Protein AF-A0A8T3P1N1-F1 (afdb_monomer_lite)

Foldseek 3Di:
DKDKDFDQPDPRHTFKIKIKDADDPDVVVVLVVVQVVCCVVQNAFPDKDDAPPRWIKGWHQDPQKIWIWGWDDDPHTMTMTMIGHHPPVPPPPDDDPDPDDDPDDDDDDPDDDDD

pLDDT: mean 77.92, std 21.44, range [34.25, 98.31]

Secondary structure (DSSP, 8-state):
-EEEEEEEETTTEEEEEEEEE---S-HHHHHHHHHHHHHHHH-S-SEEEE-STT-EEEEEEETTEEEEEEEEESSSEEEEEEEE------TT-PPPPPS---S------------

Radius of gyration: 20.13 Å; chains: 1; bounding box: 23×63×58 Å

Sequence (115 aa):
MLGFHFDPRNNGRLVELEFFRSSYRDQQASFDEFQRHLEVTYGPATRSGPGDEGFPWYEWDVAGTSIRHFVFDRFGPEEHLRIDEPEIPARLGLPLPSKTTPVSRLLTRNRVRRG

Structure (mmCIF, N/CA/C/O backbone):
data_AF-A0A8T3P1N1-F1
#
_entry.id   AF-A0A8T3P1N1-F1
#
loop_
_atom_site.group_PDB
_atom_site.id
_atom_site.type_symbol
_atom_site.label_atom_id
_atom_site.label_alt_id
_atom_site.label_comp_id
_atom_site.label_asym_id
_atom_site.label_entity_id
_atom_site.label_seq_id
_atom_site.pdbx_PDB_ins_code
_atom_site.Cartn_x
_atom_site.Cartn_y
_atom_site.Cartn_z
_atom_site.occupancy
_atom_site.B_iso_or_equiv
_atom_site.auth_seq_id
_atom_site.auth_comp_id
_atom_site.auth_asym_id
_atom_site.auth_atom_id
_atom_site.pdbx_PDB_model_num
ATOM 1 N N . MET A 1 1 ? -1.257 -12.433 -11.404 1.00 67.38 1 MET A N 1
ATOM 2 C CA . MET A 1 1 ? -2.287 -13.096 -10.575 1.00 67.38 1 MET A CA 1
ATOM 3 C C . MET A 1 1 ? -2.687 -12.118 -9.483 1.00 67.38 1 MET A C 1
ATOM 5 O O . MET A 1 1 ? -1.791 -11.456 -8.978 1.00 67.38 1 MET A O 1
ATOM 9 N N . LEU A 1 2 ? -3.981 -11.966 -9.193 1.00 80.50 2 LEU A N 1
ATOM 10 C CA . LEU A 1 2 ? -4.467 -11.168 -8.060 1.00 80.50 2 LEU A CA 1
ATOM 11 C C . LEU A 1 2 ? -4.714 -12.121 -6.889 1.00 80.50 2 LEU A C 1
ATOM 13 O O . LEU A 1 2 ? -5.328 -13.171 -7.090 1.00 80.50 2 LEU A O 1
ATOM 17 N N . GLY A 1 3 ? -4.216 -11.774 -5.710 1.00 83.94 3 GLY A N 1
ATOM 18 C CA . GLY A 1 3 ? -4.356 -12.566 -4.497 1.00 83.94 3 GLY A CA 1
ATOM 19 C C . GLY A 1 3 ? -4.779 -11.711 -3.311 1.00 83.94 3 GLY A C 1
ATOM 20 O O . GLY A 1 3 ? -4.650 -10.486 -3.325 1.00 83.94 3 GLY A O 1
ATOM 21 N N . PHE A 1 4 ? -5.290 -12.381 -2.284 1.00 86.81 4 PHE A N 1
ATOM 22 C CA . PHE A 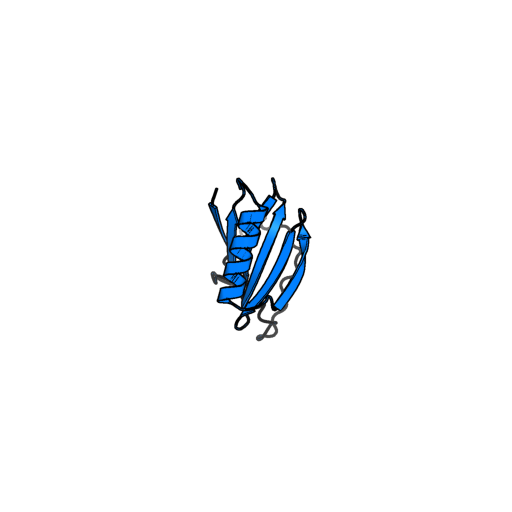1 4 ? -5.494 -11.789 -0.970 1.00 86.81 4 PHE A CA 1
ATOM 23 C C . PHE A 1 4 ? -5.082 -12.785 0.116 1.00 86.81 4 PHE A C 1
ATOM 25 O O . PHE A 1 4 ? -5.175 -14.001 -0.076 1.00 86.81 4 PHE A O 1
ATOM 32 N N . HIS A 1 5 ? -4.627 -12.266 1.249 1.00 83.19 5 HIS A N 1
ATOM 33 C CA . HIS A 1 5 ? -4.270 -13.026 2.440 1.00 83.19 5 HIS A CA 1
ATOM 34 C C . HIS A 1 5 ? -4.943 -12.401 3.667 1.00 83.19 5 HIS A C 1
ATOM 36 O O . HIS A 1 5 ? -5.101 -11.184 3.749 1.00 83.19 5 HIS A O 1
ATOM 42 N N . PHE A 1 6 ? -5.367 -13.241 4.610 1.00 84.62 6 PHE A N 1
ATOM 43 C CA . PHE A 1 6 ? -5.870 -12.809 5.910 1.00 84.62 6 PHE A CA 1
ATOM 44 C C . PHE A 1 6 ? -5.281 -13.705 7.002 1.00 84.62 6 PHE A C 1
ATOM 46 O O . PHE A 1 6 ? -5.215 -14.926 6.837 1.00 84.62 6 PHE A O 1
ATOM 53 N N . ASP A 1 7 ? -4.885 -13.100 8.119 1.00 76.88 7 ASP A N 1
ATOM 54 C CA . ASP A 1 7 ? -4.351 -13.801 9.291 1.00 76.88 7 ASP A CA 1
ATOM 55 C C . ASP A 1 7 ? -5.219 -13.458 10.515 1.00 76.88 7 ASP A C 1
ATOM 57 O O . ASP A 1 7 ? -5.088 -12.373 11.096 1.00 76.88 7 ASP A O 1
ATOM 61 N N . PRO A 1 8 ? -6.170 -14.329 10.903 1.00 73.69 8 PRO A N 1
ATOM 62 C CA . PRO A 1 8 ? -7.002 -14.086 12.067 1.00 73.69 8 PRO A CA 1
ATOM 63 C C . PRO A 1 8 ? -6.200 -14.374 13.345 1.00 73.69 8 PRO A C 1
ATOM 65 O O . PRO A 1 8 ? -6.152 -15.505 13.835 1.00 73.69 8 PRO A O 1
ATOM 68 N N . ARG A 1 9 ? -5.577 -13.341 13.919 1.00 71.06 9 ARG A N 1
ATOM 69 C CA . ARG A 1 9 ? -4.926 -13.428 15.238 1.00 71.06 9 ARG A CA 1
ATOM 70 C C . ARG A 1 9 ? -5.949 -13.211 16.361 1.00 71.06 9 ARG A C 1
ATOM 72 O O . ARG A 1 9 ? -7.078 -12.802 16.133 1.00 71.06 9 ARG A O 1
ATOM 79 N N . ASN A 1 10 ? -5.573 -13.496 17.609 1.00 65.62 10 ASN A N 1
ATOM 80 C CA . ASN A 1 10 ? -6.409 -13.235 18.795 1.00 65.62 10 ASN A CA 1
ATOM 81 C C . ASN A 1 10 ? -7.812 -13.881 18.747 1.00 65.62 10 ASN A C 1
ATOM 83 O O . ASN A 1 10 ? -8.823 -13.191 18.633 1.00 65.62 10 ASN A O 1
ATOM 87 N N . ASN A 1 11 ? -7.894 -15.207 18.897 1.00 73.81 11 ASN A N 1
ATOM 88 C CA . ASN A 1 11 ? -9.169 -15.940 19.003 1.00 73.81 11 ASN A CA 1
ATOM 89 C C . ASN A 1 11 ? -10.110 -15.774 17.790 1.00 73.81 11 ASN A C 1
ATOM 91 O O . ASN A 1 11 ? -11.328 -15.754 17.950 1.00 73.81 11 ASN A O 1
ATOM 95 N N . GLY A 1 12 ? -9.556 -15.677 16.578 1.00 76.19 12 GLY A N 1
ATOM 96 C CA . GLY A 1 12 ? -10.342 -15.622 15.342 1.00 76.19 12 GLY A CA 1
ATOM 97 C C . GLY A 1 12 ? -10.759 -14.216 14.899 1.00 76.19 12 GLY A C 1
ATOM 98 O O . GLY A 1 12 ? -11.561 -14.097 13.975 1.00 76.19 12 GLY A O 1
ATOM 99 N N . ARG A 1 13 ? -10.232 -13.154 15.525 1.00 76.56 13 ARG A N 1
ATOM 100 C CA . ARG A 1 13 ? -10.454 -11.773 15.079 1.00 76.56 13 ARG A CA 1
ATOM 101 C C . ARG A 1 13 ? -9.562 -11.458 13.876 1.00 76.56 13 ARG A C 1
ATOM 103 O O . ARG A 1 13 ? -8.369 -11.738 13.886 1.00 76.56 13 ARG A O 1
ATOM 110 N N . LEU A 1 14 ? -10.131 -10.848 12.842 1.00 81.25 14 LEU A N 1
ATOM 111 C CA . LEU A 1 14 ? -9.347 -10.340 11.719 1.00 81.25 14 LEU A CA 1
ATOM 112 C C . LEU A 1 14 ? -8.509 -9.145 12.189 1.00 81.25 14 LEU A C 1
ATOM 114 O O . LEU A 1 14 ? -9.079 -8.143 12.608 1.00 81.25 14 LEU A O 1
ATOM 118 N N . VAL A 1 15 ? -7.182 -9.265 12.129 1.00 84.31 15 VAL A N 1
ATOM 119 C CA . VAL A 1 15 ? -6.258 -8.176 12.502 1.00 84.31 15 VAL A CA 1
ATOM 120 C C . VAL A 1 15 ? -5.467 -7.629 11.319 1.00 84.31 15 VAL A C 1
ATOM 122 O O . VAL A 1 15 ? -4.918 -6.541 11.424 1.00 84.31 15 VAL A O 1
ATOM 125 N N . GLU A 1 16 ? -5.396 -8.388 10.226 1.00 87.38 16 GLU A N 1
ATOM 126 C CA . GLU A 1 16 ? -4.597 -8.073 9.047 1.00 87.38 16 GLU A CA 1
ATOM 127 C C . GLU A 1 16 ? -5.316 -8.580 7.795 1.00 87.38 16 GLU A C 1
ATOM 129 O O . GLU A 1 16 ? -5.749 -9.739 7.737 1.00 87.38 16 GLU A O 1
ATOM 134 N N . LEU A 1 17 ? -5.433 -7.702 6.803 1.00 88.81 17 LEU A N 1
ATOM 135 C CA . LEU A 1 17 ? -5.918 -8.011 5.465 1.00 88.81 17 LEU A CA 1
ATOM 136 C C . LEU A 1 17 ? -4.923 -7.476 4.438 1.00 88.81 17 LEU A C 1
ATOM 138 O O . LEU A 1 17 ? -4.570 -6.299 4.468 1.00 88.81 17 LEU A O 1
ATOM 142 N N . GLU A 1 18 ? -4.503 -8.327 3.512 1.00 89.12 18 GLU A N 1
ATOM 143 C CA . GLU A 1 18 ? -3.498 -7.996 2.508 1.00 89.12 18 GLU A CA 1
ATOM 144 C C . G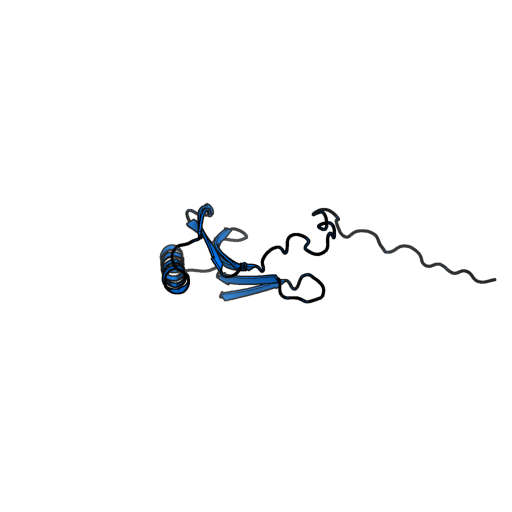LU A 1 18 ? -4.009 -8.328 1.104 1.00 89.12 18 GLU A C 1
ATOM 146 O O . GLU A 1 18 ? -4.464 -9.444 0.848 1.00 89.12 18 GLU A O 1
ATOM 151 N N . PHE A 1 19 ? -3.911 -7.368 0.188 1.00 88.94 19 PHE A N 1
ATOM 152 C CA . PHE A 1 19 ? -4.137 -7.545 -1.243 1.00 88.94 19 PHE A CA 1
ATOM 153 C C . PHE A 1 19 ? -2.814 -7.417 -1.966 1.00 88.94 19 PHE A C 1
ATOM 155 O O . PHE A 1 19 ? -2.044 -6.503 -1.677 1.00 88.94 19 PHE A O 1
ATOM 162 N N . PHE A 1 20 ? -2.572 -8.298 -2.930 1.00 86.75 20 PHE A N 1
ATOM 163 C CA . PHE A 1 20 ? -1.341 -8.231 -3.693 1.00 86.75 20 PHE A CA 1
ATOM 164 C C . PHE A 1 20 ? -1.500 -8.736 -5.116 1.00 86.75 20 PHE A C 1
ATOM 166 O O . PHE A 1 20 ? -2.382 -9.539 -5.451 1.00 86.75 20 PHE A O 1
ATOM 173 N N . ARG A 1 21 ? -0.588 -8.287 -5.969 1.00 85.81 21 ARG A N 1
ATOM 174 C CA . ARG A 1 21 ? -0.427 -8.822 -7.316 1.00 85.81 21 ARG A CA 1
ATOM 175 C C . ARG A 1 21 ? 1.060 -8.941 -7.640 1.00 85.81 21 ARG A C 1
ATOM 177 O O . ARG A 1 21 ? 1.868 -8.091 -7.290 1.00 85.81 21 ARG A O 1
ATOM 184 N N . SER A 1 22 ? 1.403 -10.041 -8.302 1.00 82.12 22 SER A N 1
ATOM 185 C CA . SER A 1 22 ? 2.790 -10.470 -8.547 1.00 82.12 22 SER A CA 1
ATOM 186 C C . SER A 1 22 ? 3.232 -10.347 -10.007 1.00 82.12 22 SER A C 1
ATOM 188 O O . SER A 1 22 ? 4.299 -10.808 -10.391 1.00 82.12 22 SER A O 1
ATOM 190 N N . SER A 1 23 ? 2.372 -9.814 -10.877 1.00 80.50 23 SER A N 1
ATOM 191 C CA . SER A 1 23 ? 2.674 -9.702 -12.304 1.00 80.50 23 SER A CA 1
ATOM 192 C C . SER A 1 23 ? 1.983 -8.492 -12.905 1.00 80.50 23 SER A C 1
ATOM 194 O O . SER A 1 23 ? 0.746 -8.388 -12.898 1.00 80.50 23 SER A O 1
ATOM 196 N N . TYR A 1 24 ? 2.817 -7.618 -13.457 1.00 81.25 24 TYR A N 1
ATOM 197 C CA . TYR A 1 24 ? 2.452 -6.358 -14.080 1.00 81.25 24 TYR A CA 1
ATOM 198 C C . TYR A 1 24 ? 3.012 -6.310 -15.490 1.00 81.25 24 TYR A C 1
ATOM 200 O O . TYR A 1 24 ? 4.090 -6.829 -15.765 1.00 81.25 24 TYR A O 1
ATOM 208 N N . ARG A 1 25 ? 2.271 -5.659 -16.387 1.00 85.06 25 ARG A N 1
ATOM 209 C CA . ARG A 1 25 ? 2.837 -5.220 -17.665 1.00 85.06 25 ARG A CA 1
ATOM 210 C C . ARG A 1 25 ? 3.727 -3.991 -17.461 1.00 85.06 25 ARG A C 1
ATOM 212 O O . ARG A 1 25 ? 4.732 -3.859 -18.143 1.00 85.06 25 ARG A O 1
ATOM 219 N N . ASP A 1 26 ? 3.322 -3.130 -16.533 1.00 91.56 26 ASP A N 1
ATOM 220 C CA . ASP A 1 26 ? 4.015 -1.922 -16.105 1.00 91.56 26 ASP A CA 1
ATOM 221 C C . ASP A 1 26 ? 3.716 -1.728 -14.611 1.00 91.56 26 ASP A C 1
ATOM 223 O O . ASP A 1 26 ? 2.579 -1.436 -14.234 1.00 91.56 26 ASP A O 1
ATOM 227 N N . GLN A 1 27 ? 4.696 -2.029 -13.758 1.00 91.25 27 GLN A N 1
ATOM 228 C CA . GLN A 1 27 ? 4.522 -1.968 -12.306 1.00 91.25 27 GLN A CA 1
ATOM 229 C C . GLN A 1 27 ? 4.505 -0.527 -11.802 1.00 91.25 27 GLN A C 1
ATOM 231 O O . GLN A 1 27 ? 3.748 -0.221 -10.888 1.00 91.25 27 GLN A O 1
ATOM 236 N N . GLN A 1 28 ? 5.274 0.362 -12.438 1.00 94.25 28 GLN A N 1
ATOM 237 C CA . GLN A 1 28 ? 5.301 1.772 -12.070 1.00 94.25 28 GLN A CA 1
ATOM 238 C C . GLN A 1 28 ? 3.939 2.417 -12.300 1.00 94.25 28 GLN A C 1
ATOM 240 O O . GLN A 1 28 ? 3.396 3.038 -11.393 1.00 94.25 28 GLN A O 1
ATOM 245 N N . ALA A 1 29 ? 3.345 2.194 -13.475 1.00 94.69 29 ALA A N 1
ATOM 246 C CA . ALA A 1 29 ? 2.021 2.726 -13.776 1.00 94.69 29 ALA A CA 1
ATOM 247 C C . ALA A 1 29 ? 0.941 2.191 -12.818 1.00 94.69 29 ALA A C 1
ATOM 249 O O . ALA A 1 29 ? 0.075 2.955 -12.399 1.00 94.69 29 ALA A O 1
ATOM 250 N N . SER A 1 30 ? 1.005 0.901 -12.460 1.00 92.88 30 SER A N 1
ATOM 251 C CA . SER A 1 30 ? 0.089 0.287 -11.485 1.00 92.88 30 SER A CA 1
ATOM 252 C C . SER A 1 30 ? 0.205 0.954 -10.116 1.00 92.88 30 SER A C 1
ATOM 254 O O . SER A 1 30 ? -0.791 1.435 -9.575 1.00 92.88 30 SER A O 1
ATOM 256 N N . PHE A 1 31 ? 1.436 1.062 -9.615 1.00 95.69 31 PHE A N 1
ATOM 257 C CA . PHE A 1 31 ? 1.731 1.655 -8.320 1.00 95.69 31 PHE A CA 1
ATOM 258 C C . PHE A 1 31 ? 1.295 3.125 -8.256 1.00 95.69 31 PHE A C 1
ATOM 260 O O . PHE A 1 31 ? 0.616 3.526 -7.313 1.00 95.69 31 PHE A O 1
ATOM 267 N N . ASP A 1 32 ? 1.622 3.925 -9.274 1.00 96.81 32 ASP A N 1
ATOM 268 C CA . ASP A 1 32 ? 1.261 5.346 -9.332 1.00 96.81 32 ASP A CA 1
ATOM 269 C C . ASP A 1 32 ? -0.262 5.543 -9.402 1.00 96.81 32 ASP A C 1
ATOM 271 O O . ASP A 1 32 ? -0.821 6.418 -8.731 1.00 96.81 32 ASP A O 1
ATOM 275 N N . GLU A 1 33 ? -0.956 4.722 -10.197 1.00 95.94 33 GLU A N 1
ATOM 276 C CA . GLU A 1 33 ? -2.414 4.757 -10.299 1.00 95.94 33 GLU A CA 1
ATOM 277 C C . GLU A 1 33 ? -3.059 4.410 -8.956 1.00 95.94 33 GLU A C 1
ATOM 279 O O . GLU A 1 33 ? -3.937 5.147 -8.486 1.00 95.94 33 GLU A O 1
ATOM 284 N N . PHE A 1 34 ? -2.611 3.332 -8.309 1.00 95.56 34 PHE A N 1
ATOM 285 C CA . PHE A 1 34 ? -3.193 2.903 -7.046 1.00 95.56 34 PHE A CA 1
ATOM 286 C C . PHE A 1 34 ? -2.887 3.888 -5.916 1.00 95.56 34 PHE A C 1
ATOM 288 O O . PHE A 1 34 ? -3.795 4.273 -5.174 1.00 95.56 34 PHE A O 1
ATOM 295 N N . GLN A 1 35 ? -1.655 4.395 -5.853 1.00 97.69 35 GLN A N 1
ATOM 296 C CA . GLN A 1 35 ? -1.248 5.434 -4.912 1.00 97.69 35 GLN A CA 1
ATOM 297 C C . GLN A 1 35 ? -2.135 6.676 -5.038 1.00 97.69 35 GLN A C 1
ATOM 299 O O . GLN A 1 35 ? -2.671 7.164 -4.042 1.00 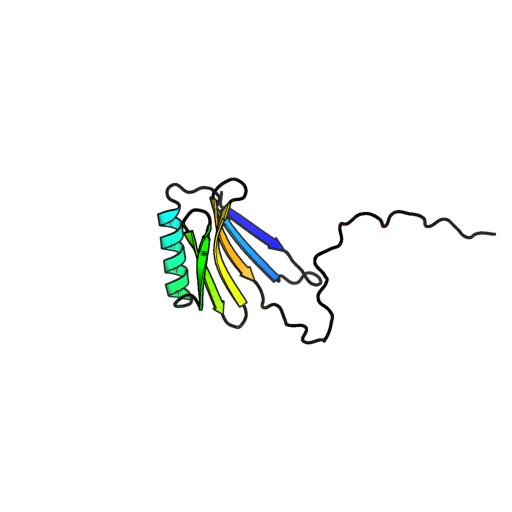97.69 35 GLN A O 1
ATOM 304 N N . ARG A 1 36 ? -2.377 7.145 -6.267 1.00 97.69 36 ARG A N 1
ATOM 305 C CA . ARG A 1 36 ? -3.274 8.279 -6.524 1.00 97.69 36 ARG A CA 1
ATOM 306 C C . ARG A 1 36 ? -4.691 8.007 -6.018 1.00 97.69 36 ARG A C 1
ATOM 308 O O . ARG A 1 36 ? -5.331 8.903 -5.470 1.00 97.69 36 ARG A O 1
ATOM 315 N N . HIS A 1 37 ? -5.205 6.791 -6.199 1.00 97.38 37 HIS A N 1
ATOM 316 C CA . HIS A 1 37 ? -6.527 6.420 -5.691 1.00 97.38 37 HIS A CA 1
ATOM 317 C C . HIS A 1 37 ? -6.593 6.429 -4.162 1.00 97.38 37 HIS A C 1
ATOM 319 O O . HIS A 1 37 ? -7.582 6.916 -3.603 1.00 97.38 37 HIS A O 1
ATOM 325 N N . LEU A 1 38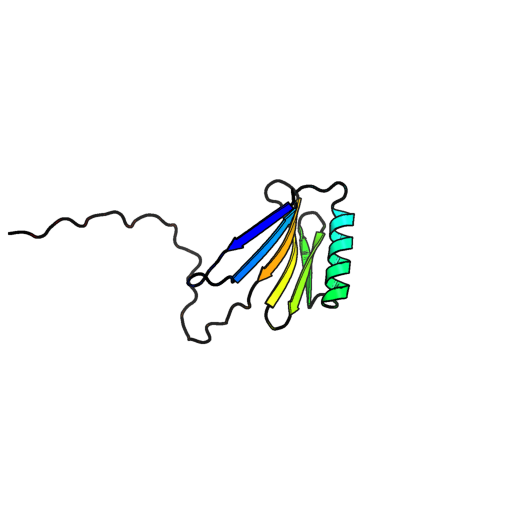 ? -5.551 5.944 -3.486 1.00 96.81 38 LEU A N 1
ATOM 326 C CA . LEU A 1 38 ? -5.458 5.985 -2.028 1.00 96.81 38 LEU A CA 1
ATOM 327 C C . LEU A 1 38 ? -5.402 7.429 -1.523 1.00 96.81 38 LEU A C 1
ATOM 329 O O . LEU A 1 38 ? -6.151 7.776 -0.614 1.00 96.81 38 LEU A O 1
ATOM 333 N N . GLU A 1 39 ? -4.618 8.297 -2.162 1.00 97.75 39 GLU A N 1
ATOM 334 C CA . GLU A 1 39 ? -4.519 9.710 -1.779 1.00 97.75 39 GLU A CA 1
ATOM 335 C C . GLU A 1 39 ? -5.818 10.491 -1.996 1.00 97.75 39 GLU A C 1
ATOM 337 O O . GLU A 1 39 ? -6.195 11.319 -1.168 1.00 97.75 39 GLU A O 1
ATOM 342 N N . VAL A 1 40 ? -6.554 10.205 -3.073 1.00 97.88 40 VAL A N 1
ATOM 343 C CA . VAL A 1 40 ? -7.889 10.785 -3.299 1.00 97.88 40 VAL A CA 1
ATOM 344 C C . VAL A 1 40 ? -8.887 10.321 -2.234 1.00 97.88 40 VAL A C 1
ATOM 346 O O . VAL A 1 40 ? -9.768 11.085 -1.845 1.00 97.88 40 VAL A O 1
ATOM 349 N N . THR A 1 41 ? -8.761 9.079 -1.766 1.00 96.19 41 THR A N 1
ATOM 350 C CA . THR A 1 41 ? -9.713 8.465 -0.828 1.00 96.19 41 THR A CA 1
ATOM 351 C C . THR A 1 41 ? -9.438 8.861 0.622 1.00 96.19 41 THR A C 1
ATOM 353 O O . THR A 1 41 ? -10.368 9.178 1.362 1.00 96.19 41 THR A O 1
ATOM 356 N N . TYR A 1 42 ? -8.170 8.843 1.032 1.00 95.56 42 TYR A N 1
ATOM 357 C CA . TYR A 1 42 ? -7.744 8.998 2.425 1.00 95.56 42 TYR A CA 1
ATOM 358 C C . TYR A 1 42 ? -6.996 10.311 2.697 1.00 95.56 42 TYR A C 1
ATOM 360 O O . TYR A 1 42 ? -6.688 10.607 3.851 1.00 95.56 42 TYR A O 1
ATOM 368 N N . GLY A 1 43 ? -6.723 11.116 1.667 1.00 96.69 43 GLY A N 1
ATOM 369 C CA . GLY A 1 43 ? -5.837 12.275 1.757 1.00 96.69 43 GLY A CA 1
ATOM 370 C C . GLY A 1 43 ? -4.355 11.888 1.638 1.00 96.69 43 GLY A C 1
ATOM 371 O O . GLY A 1 43 ? -4.035 10.733 1.353 1.00 96.69 43 GLY A O 1
ATOM 372 N N . PRO A 1 44 ? -3.422 12.834 1.843 1.00 97.12 44 PRO A N 1
ATOM 373 C CA . PRO A 1 44 ? -1.992 12.537 1.792 1.00 97.12 44 PRO A CA 1
ATOM 374 C C . PRO A 1 44 ? -1.603 11.491 2.844 1.00 97.12 44 PRO A C 1
ATOM 376 O O . PRO A 1 44 ? -2.163 11.466 3.943 1.00 97.12 44 PRO A O 1
ATOM 379 N N . ALA A 1 45 ? -0.621 10.649 2.513 1.00 97.38 45 ALA A N 1
ATOM 380 C CA . ALA A 1 45 ? -0.104 9.646 3.436 1.00 97.38 45 ALA A CA 1
ATOM 381 C C . ALA A 1 45 ? 0.385 10.295 4.741 1.00 97.38 45 ALA A C 1
ATOM 383 O O . ALA A 1 45 ? 1.060 11.327 4.735 1.00 97.38 45 ALA A O 1
ATOM 384 N N . THR A 1 46 ? 0.059 9.671 5.872 1.00 97.19 46 THR A N 1
ATOM 385 C CA . THR A 1 46 ? 0.521 10.102 7.198 1.00 97.19 46 THR A CA 1
ATOM 386 C C . THR A 1 46 ? 2.031 9.930 7.327 1.00 97.19 46 THR A C 1
ATOM 388 O O . THR A 1 46 ? 2.708 10.759 7.937 1.00 97.19 46 THR A O 1
ATOM 391 N N . ARG A 1 47 ? 2.565 8.850 6.750 1.00 97.12 47 ARG A N 1
ATOM 392 C CA . ARG A 1 47 ? 3.992 8.524 6.729 1.00 97.12 47 ARG A CA 1
ATOM 393 C C . ARG A 1 47 ? 4.383 7.974 5.363 1.00 97.12 47 ARG A C 1
ATOM 395 O O . ARG A 1 47 ? 3.571 7.380 4.660 1.00 97.12 47 ARG A O 1
ATOM 402 N N . SER A 1 48 ? 5.642 8.171 5.005 1.00 97.81 48 SER A N 1
ATOM 403 C CA . SER A 1 48 ? 6.253 7.559 3.829 1.00 97.81 48 SER A CA 1
ATOM 404 C C . SER A 1 48 ? 7.745 7.362 4.058 1.00 97.81 48 SER A C 1
ATOM 406 O O . SER A 1 48 ? 8.329 7.944 4.980 1.00 97.81 48 SER A O 1
ATOM 408 N N . GLY A 1 49 ? 8.364 6.540 3.223 1.00 96.81 49 GLY A N 1
ATOM 409 C CA . GLY A 1 49 ? 9.798 6.312 3.274 1.00 96.81 49 GLY A CA 1
ATOM 410 C C . GLY A 1 49 ? 10.310 5.509 2.085 1.00 96.81 49 GLY A C 1
ATOM 411 O O . GLY A 1 49 ? 9.525 5.104 1.224 1.00 96.81 49 GLY A O 1
ATOM 412 N N . PRO A 1 50 ? 11.633 5.285 2.024 1.00 96.62 50 PRO A N 1
ATOM 413 C CA . PRO A 1 50 ? 12.213 4.408 1.017 1.00 96.62 50 PRO A CA 1
ATOM 414 C C . PRO A 1 50 ? 11.695 2.980 1.225 1.00 96.62 50 PRO A C 1
ATOM 416 O O . PRO A 1 50 ? 11.694 2.491 2.358 1.00 96.62 50 PRO A O 1
ATOM 419 N N . GLY A 1 51 ? 11.237 2.346 0.147 1.00 91.75 51 GLY A N 1
ATOM 420 C CA . GLY A 1 51 ? 10.864 0.933 0.102 1.00 91.75 51 GLY A CA 1
ATOM 421 C C . GLY A 1 51 ? 11.826 0.127 -0.771 1.00 91.75 51 GLY A C 1
ATOM 422 O O . GLY A 1 51 ? 12.980 0.524 -0.962 1.00 91.75 51 GLY A O 1
ATOM 423 N N . ASP A 1 52 ? 11.340 -1.000 -1.282 1.00 90.94 52 ASP A N 1
ATOM 424 C CA . ASP A 1 52 ? 12.114 -1.951 -2.079 1.00 90.94 52 ASP A CA 1
ATOM 425 C C . ASP A 1 52 ? 11.907 -1.729 -3.588 1.00 90.94 52 ASP A C 1
ATOM 427 O O . ASP A 1 52 ? 10.958 -1.071 -4.015 1.00 90.94 52 ASP A O 1
ATOM 431 N N . GLU A 1 53 ? 12.809 -2.267 -4.416 1.00 91.31 53 GLU A N 1
ATOM 432 C CA . GLU A 1 53 ? 12.678 -2.282 -5.887 1.00 91.31 53 GLU A CA 1
ATOM 433 C C . GLU A 1 53 ? 12.501 -0.896 -6.543 1.00 91.31 53 GLU A C 1
ATOM 435 O O . GLU A 1 53 ? 11.959 -0.762 -7.637 1.00 91.31 53 GLU A O 1
ATOM 440 N N . GLY A 1 54 ? 12.983 0.160 -5.879 1.00 92.50 54 GLY A N 1
ATOM 441 C CA . GLY A 1 54 ? 12.862 1.542 -6.354 1.00 92.50 54 GLY A CA 1
ATOM 442 C C . GLY A 1 54 ? 11.516 2.202 -6.044 1.00 92.50 54 GLY A C 1
ATOM 443 O O . GLY A 1 54 ? 11.319 3.361 -6.412 1.00 92.50 54 GLY A O 1
ATOM 444 N N . PHE A 1 55 ? 10.625 1.516 -5.328 1.00 95.56 55 PHE A N 1
ATOM 445 C CA . PHE A 1 55 ? 9.332 2.041 -4.910 1.00 95.56 55 PHE A CA 1
ATOM 446 C C . PHE A 1 55 ? 9.387 2.554 -3.467 1.00 95.56 55 PHE A C 1
ATOM 448 O O . PHE A 1 55 ? 9.965 1.906 -2.593 1.00 95.56 55 PHE A O 1
ATOM 455 N N . PRO A 1 56 ? 8.788 3.715 -3.164 1.00 97.50 56 PRO A N 1
ATOM 456 C CA . PRO A 1 56 ? 8.556 4.124 -1.784 1.00 97.50 56 PRO A CA 1
ATOM 457 C C . PRO A 1 56 ? 7.460 3.264 -1.138 1.00 97.50 56 PRO A C 1
ATOM 459 O O . PRO A 1 56 ? 6.686 2.588 -1.814 1.00 97.50 56 PRO A O 1
ATOM 462 N N . TRP A 1 57 ? 7.348 3.337 0.185 1.00 97.94 57 TRP A N 1
ATOM 463 C CA . TRP A 1 57 ? 6.137 2.912 0.886 1.00 97.94 57 TRP A CA 1
ATOM 464 C C . TRP A 1 57 ? 5.362 4.130 1.385 1.00 97.94 57 TRP A C 1
ATOM 466 O O . TRP A 1 57 ? 5.946 5.164 1.727 1.00 97.94 57 TRP A O 1
ATOM 476 N N . TYR A 1 58 ? 4.044 3.974 1.476 1.00 98.31 58 TYR A N 1
ATOM 477 C CA . TYR A 1 58 ? 3.120 4.969 2.014 1.00 98.31 58 TYR A CA 1
ATOM 478 C C . TYR A 1 58 ? 2.226 4.345 3.072 1.00 98.31 58 TYR A C 1
ATOM 480 O O . TYR A 1 58 ? 1.816 3.191 2.947 1.00 98.31 58 TYR A O 1
ATOM 488 N N . GLU A 1 59 ? 1.920 5.111 4.113 1.00 97.75 59 GLU A N 1
ATOM 489 C CA . GLU A 1 59 ? 1.074 4.666 5.211 1.00 97.75 59 GLU A CA 1
ATOM 490 C C . GLU A 1 59 ? 0.077 5.746 5.632 1.00 97.75 59 GLU A C 1
ATOM 492 O O . GLU A 1 59 ? 0.441 6.913 5.804 1.00 97.75 59 GLU A O 1
ATOM 497 N N . TRP A 1 60 ? -1.171 5.334 5.844 1.00 97.06 60 TRP A N 1
ATOM 498 C CA . TRP A 1 60 ? -2.252 6.152 6.382 1.00 97.06 60 TRP A CA 1
ATOM 499 C C . TRP A 1 60 ? -2.703 5.600 7.725 1.00 97.06 60 TRP A C 1
ATOM 501 O O . TRP A 1 60 ? -2.988 4.409 7.844 1.00 97.06 60 TRP A O 1
ATOM 511 N N . ASP A 1 61 ? -2.843 6.489 8.705 1.00 94.25 61 ASP A N 1
ATOM 512 C CA . ASP A 1 61 ? -3.456 6.178 9.993 1.00 94.25 61 ASP A CA 1
AT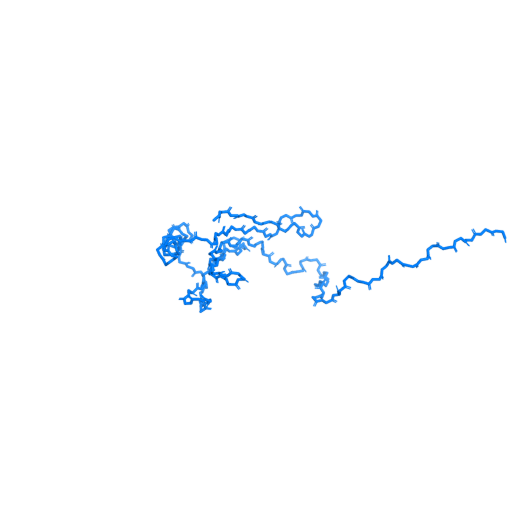OM 513 C C . ASP A 1 61 ? -4.912 6.681 9.991 1.00 94.25 61 ASP A C 1
ATOM 515 O O . ASP 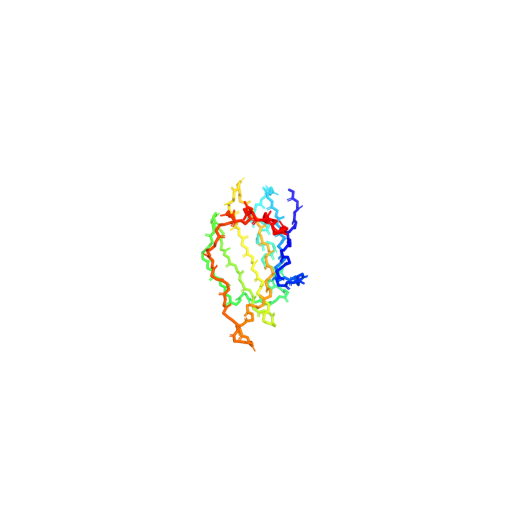A 1 61 ? -5.189 7.861 10.220 1.00 94.25 61 ASP A O 1
ATOM 519 N N . VAL A 1 62 ? -5.868 5.786 9.717 1.00 90.50 62 VAL A N 1
ATOM 520 C CA . VAL A 1 62 ? -7.299 6.111 9.576 1.00 90.50 62 VAL A CA 1
ATOM 521 C C . VAL A 1 62 ? -8.087 5.498 10.729 1.00 90.50 62 VAL A C 1
ATOM 523 O O . VAL A 1 62 ? -8.253 4.285 10.815 1.00 90.50 62 VAL A O 1
ATOM 526 N N . ALA A 1 63 ? -8.584 6.340 11.641 1.00 88.12 63 ALA A N 1
ATOM 527 C CA . ALA A 1 63 ? -9.340 5.908 12.826 1.00 88.12 63 ALA A CA 1
ATOM 528 C C . ALA A 1 63 ? -8.624 4.816 13.657 1.00 88.12 63 ALA A C 1
ATOM 530 O O . ALA A 1 63 ? -9.254 3.922 14.220 1.00 88.12 63 ALA A O 1
ATOM 531 N N . GLY A 1 64 ? -7.292 4.890 13.725 1.00 85.75 64 GLY A N 1
ATOM 532 C CA . GLY A 1 64 ? -6.443 3.916 14.412 1.00 85.75 64 GLY A CA 1
ATOM 533 C C . GLY A 1 64 ? -6.089 2.678 13.586 1.00 85.75 64 GLY A C 1
ATOM 534 O O . GLY A 1 64 ? -5.264 1.900 14.036 1.00 85.75 64 GLY A O 1
ATOM 535 N N . THR A 1 65 ? -6.656 2.491 12.397 1.00 89.62 65 THR A N 1
ATOM 536 C CA . THR A 1 65 ? -6.256 1.427 11.460 1.00 89.62 65 THR A CA 1
ATOM 537 C C . THR A 1 65 ? -5.095 1.922 10.605 1.00 89.62 65 THR A C 1
ATOM 539 O O . THR A 1 65 ? -5.159 3.042 10.094 1.00 89.62 65 THR A O 1
ATOM 542 N N . SER A 1 66 ? -4.061 1.099 10.437 1.00 93.50 66 SER A N 1
ATOM 543 C CA . SER A 1 66 ? -2.953 1.393 9.527 1.00 93.50 66 SER A CA 1
ATOM 544 C C . SER A 1 66 ? -3.254 0.791 8.159 1.00 93.50 66 SER A C 1
ATOM 546 O O . SER A 1 66 ? -3.588 -0.388 8.049 1.00 93.50 66 SER A O 1
ATOM 548 N N . ILE A 1 67 ? -3.164 1.606 7.113 1.00 95.88 67 ILE A N 1
ATOM 549 C CA . ILE A 1 67 ? -3.238 1.170 5.718 1.00 95.88 67 ILE A CA 1
ATOM 550 C C . ILE A 1 67 ? -1.870 1.440 5.108 1.00 95.88 67 ILE A C 1
ATOM 552 O O . ILE A 1 67 ? -1.426 2.584 5.124 1.00 95.88 67 ILE A O 1
ATOM 556 N N . ARG A 1 68 ? -1.204 0.424 4.560 1.00 96.81 68 ARG A N 1
ATOM 557 C CA . ARG A 1 68 ? 0.128 0.547 3.964 1.00 96.81 68 ARG A CA 1
ATOM 558 C C . ARG A 1 68 ? 0.137 0.068 2.518 1.00 96.81 68 ARG A C 1
ATOM 560 O O . ARG A 1 68 ? -0.306 -1.043 2.240 1.00 96.81 68 ARG A O 1
ATOM 567 N N . HIS A 1 69 ? 0.683 0.890 1.629 1.00 97.88 69 HIS A N 1
ATOM 568 C CA . HIS A 1 69 ? 0.900 0.586 0.217 1.00 97.88 69 HIS A CA 1
ATOM 569 C C . HIS A 1 69 ? 2.404 0.546 -0.077 1.00 97.88 69 HIS A C 1
ATOM 571 O O . HIS A 1 69 ? 3.122 1.484 0.278 1.00 97.88 69 HIS A O 1
ATOM 577 N N . PHE A 1 70 ? 2.896 -0.558 -0.638 1.00 96.69 70 PHE A N 1
ATOM 578 C CA . PHE A 1 70 ? 4.328 -0.792 -0.850 1.00 96.69 70 PHE A CA 1
ATOM 579 C C . PHE A 1 70 ? 4.578 -1.882 -1.898 1.00 96.69 70 PHE A C 1
ATOM 581 O O . PHE A 1 70 ? 3.682 -2.663 -2.214 1.00 96.69 70 PHE A O 1
ATOM 588 N N . VAL A 1 71 ? 5.809 -1.954 -2.406 1.00 95.00 71 VAL A N 1
ATOM 589 C CA . VAL A 1 71 ? 6.304 -3.106 -3.172 1.00 95.00 71 VAL A CA 1
ATOM 590 C C . VAL A 1 71 ? 7.211 -3.949 -2.282 1.00 95.00 71 VAL A C 1
ATOM 592 O O . VAL A 1 71 ? 7.950 -3.406 -1.463 1.00 95.00 71 VAL A O 1
ATOM 595 N N . PHE A 1 72 ? 7.131 -5.270 -2.423 1.00 90.12 72 PHE A N 1
ATOM 596 C CA . PHE A 1 72 ? 7.924 -6.236 -1.671 1.00 90.12 72 PHE A CA 1
ATOM 597 C C . PHE A 1 72 ? 8.420 -7.353 -2.587 1.00 90.12 72 PHE A C 1
ATOM 599 O O . PHE A 1 72 ? 7.660 -7.856 -3.411 1.00 90.12 72 PHE A O 1
ATOM 606 N N . ASP A 1 73 ? 9.678 -7.767 -2.441 1.00 85.75 73 ASP A N 1
ATOM 607 C CA . ASP A 1 73 ? 10.253 -8.857 -3.235 1.00 85.75 73 ASP A CA 1
ATOM 608 C C . ASP A 1 73 ? 10.387 -10.147 -2.408 1.00 85.75 73 ASP A C 1
ATOM 610 O O . ASP A 1 73 ? 11.182 -10.241 -1.470 1.00 85.75 73 ASP A O 1
ATOM 614 N N . ARG A 1 74 ? 9.603 -11.169 -2.775 1.00 77.56 74 ARG A N 1
ATOM 615 C CA . ARG A 1 74 ? 9.770 -12.553 -2.282 1.00 77.56 74 ARG A CA 1
ATOM 616 C C . ARG A 1 74 ? 10.212 -13.514 -3.374 1.00 77.56 74 ARG A C 1
ATOM 618 O O . ARG A 1 74 ? 11.021 -14.404 -3.121 1.00 77.56 74 ARG A O 1
ATOM 625 N N . PHE A 1 75 ? 9.618 -13.369 -4.556 1.00 81.00 75 PHE A N 1
ATOM 626 C CA . PHE A 1 75 ? 9.825 -14.215 -5.734 1.00 81.00 75 PHE A CA 1
ATOM 627 C C . PHE A 1 75 ? 9.753 -13.377 -7.023 1.00 81.00 75 PHE A C 1
ATOM 629 O O . PHE A 1 75 ? 9.323 -13.865 -8.071 1.00 81.00 75 PHE A O 1
ATOM 636 N N . GLY A 1 76 ? 10.119 -12.103 -6.926 1.00 81.81 76 GLY A N 1
ATOM 637 C CA . GLY A 1 76 ? 9.778 -11.028 -7.845 1.00 81.81 76 GLY A CA 1
ATOM 638 C C . GLY A 1 76 ? 8.984 -9.928 -7.127 1.00 81.81 76 GLY A C 1
ATOM 639 O O . GLY A 1 76 ? 8.397 -10.183 -6.070 1.00 81.81 76 GLY A O 1
ATOM 640 N N . PRO A 1 77 ? 8.935 -8.717 -7.706 1.00 87.31 77 PRO A N 1
ATOM 641 C CA . PRO A 1 77 ? 8.315 -7.563 -7.078 1.00 87.31 77 PRO A CA 1
ATOM 642 C C . PRO A 1 77 ? 6.788 -7.713 -7.040 1.00 87.31 77 PRO A C 1
ATOM 644 O O . PRO A 1 77 ? 6.107 -7.783 -8.069 1.00 87.31 77 PRO A O 1
ATOM 647 N N . GLU A 1 78 ? 6.238 -7.732 -5.835 1.00 91.88 78 GLU A N 1
ATOM 648 C CA . GLU A 1 78 ? 4.810 -7.794 -5.545 1.00 91.88 78 GLU A CA 1
ATOM 649 C C . GLU A 1 78 ? 4.347 -6.408 -5.083 1.00 91.88 78 GLU A C 1
ATOM 651 O O . GLU A 1 78 ? 4.993 -5.792 -4.247 1.00 91.88 78 GLU A O 1
ATOM 656 N N . GLU A 1 79 ? 3.238 -5.895 -5.618 1.00 93.69 79 GLU A N 1
ATOM 657 C CA . GLU A 1 79 ? 2.588 -4.682 -5.082 1.00 93.69 79 GLU A CA 1
ATOM 658 C C . GLU A 1 79 ? 1.602 -5.114 -4.002 1.00 93.69 79 GLU A C 1
ATOM 660 O O . GLU A 1 79 ? 0.842 -6.063 -4.224 1.00 93.69 79 GLU A O 1
ATOM 665 N N . HIS A 1 80 ? 1.615 -4.428 -2.864 1.00 95.06 80 HIS A N 1
ATOM 666 C CA . HIS A 1 80 ? 0.878 -4.784 -1.662 1.00 95.06 80 HIS A CA 1
ATOM 667 C C . HIS A 1 80 ? 0.054 -3.616 -1.140 1.00 95.06 80 HIS A C 1
ATOM 669 O O . HIS A 1 80 ? 0.579 -2.523 -0.931 1.00 95.06 80 HIS A O 1
ATOM 675 N N . LEU A 1 81 ? -1.207 -3.893 -0.810 1.00 95.44 81 LEU A N 1
ATOM 676 C CA . LEU A 1 81 ? -1.999 -3.083 0.106 1.00 95.44 81 LEU A CA 1
ATOM 677 C C . LEU A 1 81 ? -2.288 -3.904 1.357 1.00 95.44 81 LEU A C 1
ATOM 679 O O . LEU A 1 81 ? -2.979 -4.921 1.290 1.00 95.44 81 LEU A O 1
ATOM 683 N N . ARG A 1 82 ? -1.799 -3.437 2.500 1.00 94.38 82 ARG A N 1
ATOM 684 C CA . ARG A 1 82 ? -1.988 -4.075 3.798 1.00 94.38 82 ARG A CA 1
ATOM 685 C C . ARG A 1 82 ? -2.813 -3.187 4.716 1.00 94.38 82 ARG A C 1
ATOM 687 O O . ARG A 1 82 ? -2.555 -1.992 4.808 1.00 94.38 82 ARG A O 1
ATOM 694 N N . ILE A 1 83 ? -3.791 -3.774 5.391 1.00 93.31 83 ILE A N 1
ATOM 695 C CA . ILE A 1 83 ? -4.664 -3.106 6.353 1.00 93.31 83 ILE A CA 1
ATOM 696 C C . ILE A 1 83 ? -4.521 -3.831 7.685 1.00 93.31 83 ILE A C 1
ATOM 698 O O . ILE A 1 83 ? -4.935 -4.984 7.804 1.00 93.31 83 ILE A O 1
ATOM 702 N N . ASP A 1 84 ? -3.960 -3.137 8.668 1.00 90.44 84 ASP A N 1
ATOM 703 C CA . ASP A 1 84 ? -3.729 -3.645 10.015 1.00 90.44 84 ASP A CA 1
ATOM 704 C C . ASP A 1 84 ? -4.635 -2.922 11.016 1.00 90.44 84 ASP A C 1
ATOM 706 O O . ASP A 1 84 ? -4.704 -1.688 11.046 1.00 90.44 84 ASP A O 1
ATOM 710 N N . GLU A 1 85 ? -5.295 -3.684 11.890 1.00 80.69 85 GLU A N 1
ATOM 711 C CA . GLU A 1 85 ? -5.873 -3.104 13.102 1.00 80.69 85 GLU A CA 1
ATOM 712 C C . GLU A 1 85 ? -4.771 -2.424 13.937 1.00 80.69 85 GLU A C 1
ATOM 714 O O . GLU A 1 85 ? -3.618 -2.870 13.921 1.00 80.69 85 GLU A O 1
ATOM 719 N N . PRO A 1 86 ? -5.106 -1.381 14.722 1.00 66.25 86 PRO A N 1
ATOM 720 C CA . PRO A 1 86 ? -4.156 -0.827 15.673 1.00 66.25 86 PRO A CA 1
ATOM 721 C C . PRO A 1 86 ? -3.629 -1.951 16.555 1.00 66.25 86 PRO A C 1
ATOM 723 O O . PRO A 1 86 ? -4.413 -2.730 17.110 1.00 66.25 86 PRO A O 1
ATOM 726 N N . GLU A 1 87 ? -2.314 -1.990 16.763 1.00 55.84 87 GLU A N 1
ATOM 727 C CA . GLU A 1 87 ? -1.769 -2.704 17.906 1.00 55.84 87 GLU A CA 1
ATOM 728 C C . GLU A 1 87 ? -2.421 -2.066 19.136 1.00 55.84 87 GLU A C 1
ATOM 730 O O . GLU A 1 87 ? -2.075 -0.951 19.519 1.00 55.84 87 GLU A O 1
ATOM 735 N N . ILE A 1 88 ? -3.452 -2.709 19.704 1.00 54.16 88 ILE A N 1
ATOM 736 C CA . ILE A 1 88 ? -4.028 -2.274 20.974 1.00 54.16 88 ILE A CA 1
ATOM 737 C C . ILE A 1 88 ? -2.843 -2.332 21.935 1.00 54.16 88 ILE A C 1
ATOM 739 O O . ILE A 1 88 ? -2.413 -3.446 22.251 1.00 54.16 88 ILE A O 1
ATOM 743 N N . PRO A 1 89 ? -2.293 -1.197 22.410 1.00 47.78 89 PRO A N 1
ATOM 744 C CA . PRO A 1 89 ? -1.192 -1.248 23.345 1.00 47.78 89 PRO A CA 1
ATOM 745 C C . PRO A 1 89 ? -1.819 -1.745 24.629 1.00 47.78 89 PRO A C 1
ATOM 747 O O . PRO A 1 89 ? -2.485 -0.964 25.304 1.00 47.78 89 PRO A O 1
ATOM 750 N N . ALA A 1 90 ? -1.730 -3.056 24.864 1.00 45.94 90 ALA A N 1
ATOM 751 C CA . ALA A 1 90 ? -2.076 -3.767 26.082 1.00 45.94 90 ALA A CA 1
ATOM 752 C C . ALA A 1 90 ? -3.058 -3.001 26.989 1.00 45.94 90 ALA A C 1
ATOM 754 O O . ALA A 1 90 ? -2.765 -2.766 28.159 1.00 45.94 90 ALA A O 1
ATOM 755 N N . ARG A 1 91 ? -4.251 -2.621 26.494 1.00 42.22 91 ARG A N 1
ATOM 756 C CA . ARG A 1 91 ? -5.255 -1.904 27.312 1.00 42.22 91 ARG A CA 1
ATOM 757 C C . ARG A 1 91 ? -5.853 -2.795 28.412 1.00 42.22 91 ARG A C 1
ATOM 759 O O . ARG A 1 91 ? -6.775 -2.393 29.108 1.00 42.22 91 ARG A O 1
ATOM 766 N N . LEU A 1 92 ? -5.290 -3.991 28.588 1.00 46.97 92 LEU A N 1
ATOM 767 C CA . LEU A 1 92 ? -5.550 -4.948 29.656 1.00 46.97 92 LEU A CA 1
ATOM 768 C C . LEU A 1 92 ? -4.273 -5.390 30.402 1.00 46.97 92 LEU A C 1
ATOM 770 O O . LEU A 1 92 ? -4.331 -6.349 31.163 1.00 46.97 92 LEU A O 1
ATOM 774 N N . GLY A 1 93 ? -3.119 -4.738 30.202 1.00 40.91 93 GLY A N 1
ATOM 775 C CA . GLY A 1 93 ? -1.887 -5.054 30.942 1.00 40.91 93 GLY A CA 1
ATOM 776 C C . GLY A 1 93 ? -1.343 -6.473 30.724 1.00 40.91 93 GLY A C 1
ATOM 777 O O . GLY A 1 93 ? -0.598 -6.976 31.561 1.00 40.91 93 GLY A O 1
ATOM 778 N N . LEU A 1 94 ? -1.712 -7.135 29.624 1.00 45.72 94 LEU A N 1
ATOM 779 C CA . LEU A 1 94 ? -1.184 -8.455 29.285 1.00 45.72 94 LEU A CA 1
ATOM 780 C C . LEU A 1 94 ? 0.118 -8.308 28.482 1.00 45.72 94 LEU A C 1
ATOM 782 O O . LEU A 1 94 ? 0.165 -7.490 27.560 1.00 45.72 94 LEU A O 1
ATOM 786 N N . PRO A 1 95 ? 1.174 -9.069 28.821 1.00 40.53 95 PRO A N 1
ATOM 787 C CA . PRO A 1 95 ? 2.451 -8.983 28.129 1.00 40.53 95 PRO A CA 1
ATOM 788 C C . PRO A 1 95 ? 2.309 -9.409 26.663 1.00 40.53 95 PRO A C 1
ATOM 790 O O . PRO A 1 95 ? 1.637 -10.394 26.354 1.00 40.53 95 PRO A O 1
ATOM 793 N N . LEU A 1 96 ? 2.970 -8.667 25.770 1.00 50.53 96 LEU A N 1
ATOM 794 C CA . LEU A 1 96 ? 3.111 -9.032 24.361 1.00 50.53 96 LEU A CA 1
ATOM 795 C C . LEU A 1 96 ? 3.749 -10.431 24.264 1.00 50.53 96 LEU A C 1
ATOM 797 O O . LEU A 1 96 ? 4.755 -10.674 24.940 1.00 50.53 96 LEU A O 1
ATOM 801 N N . PRO A 1 97 ? 3.221 -11.354 23.438 1.00 42.19 97 PRO A N 1
ATOM 802 C CA . PRO A 1 97 ? 3.910 -12.608 23.183 1.00 42.19 97 PRO A CA 1
ATOM 803 C C . PRO A 1 97 ? 5.245 -12.294 22.502 1.00 42.19 97 PRO A C 1
ATOM 805 O O . PRO A 1 97 ? 5.293 -11.682 21.433 1.00 42.19 97 PRO A O 1
ATOM 808 N N . SER A 1 98 ? 6.345 -12.685 23.147 1.00 46.12 98 SER A N 1
ATOM 809 C CA . SER A 1 98 ? 7.683 -12.535 22.591 1.00 46.12 98 SER A CA 1
ATOM 810 C C . SER A 1 98 ? 7.759 -13.253 21.244 1.00 46.12 98 SER A C 1
ATOM 812 O O . SER A 1 98 ? 7.371 -14.416 21.108 1.00 46.12 98 SER A O 1
ATOM 814 N N . LYS A 1 99 ? 8.288 -12.562 20.229 1.00 48.97 99 LYS A N 1
ATOM 815 C CA . LYS A 1 99 ? 8.627 -13.141 18.924 1.00 48.97 99 LYS A CA 1
ATOM 816 C C . LYS A 1 99 ? 9.811 -14.097 19.073 1.00 48.97 99 LYS A C 1
ATOM 818 O O . LYS A 1 99 ? 10.914 -13.777 18.648 1.00 48.97 99 LYS A O 1
ATOM 823 N N . THR A 1 100 ? 9.635 -15.232 19.742 1.00 48.62 100 THR A N 1
ATOM 824 C CA . THR A 1 100 ? 10.547 -16.386 19.683 1.00 48.62 100 THR A CA 1
ATOM 825 C C . THR A 1 100 ? 9.952 -17.556 20.459 1.00 48.62 100 THR A C 1
ATOM 827 O O . THR A 1 100 ? 10.139 -17.679 21.664 1.00 48.62 100 THR A O 1
ATOM 830 N N . THR A 1 101 ? 9.276 -18.476 19.774 1.00 35.47 101 THR A N 1
ATOM 831 C CA . THR A 1 101 ? 9.349 -19.899 20.138 1.00 35.47 101 THR A CA 1
ATOM 832 C C . THR A 1 101 ? 9.111 -20.743 18.882 1.00 35.47 101 THR A C 1
ATOM 834 O O . THR A 1 101 ? 8.013 -20.701 18.329 1.00 35.47 101 THR A O 1
ATOM 837 N N . PRO A 1 102 ? 10.105 -21.506 18.395 1.00 34.25 102 PRO A N 1
ATOM 838 C CA . PRO A 1 102 ? 9.865 -22.490 17.352 1.00 34.25 102 PRO A CA 1
ATOM 839 C C . PRO A 1 102 ? 8.990 -23.620 17.910 1.00 34.25 102 PRO A C 1
ATOM 841 O O . PRO A 1 102 ? 9.249 -24.160 18.988 1.00 34.25 102 PRO A O 1
ATOM 844 N N . VAL A 1 103 ? 7.949 -23.988 17.161 1.00 41.88 103 VAL A N 1
ATOM 845 C CA . VAL A 1 103 ? 7.077 -25.129 17.457 1.00 41.88 103 VAL A CA 1
ATOM 846 C C . VAL A 1 103 ? 7.893 -26.411 17.312 1.00 41.88 103 VAL A C 1
ATOM 848 O O . VAL A 1 103 ? 8.033 -26.962 16.224 1.00 41.88 103 VAL A O 1
ATOM 851 N N . SER A 1 104 ? 8.477 -26.888 18.407 1.00 40.12 104 SER A N 1
ATOM 852 C CA . SER A 1 104 ? 9.016 -28.244 18.510 1.00 40.12 104 SER A CA 1
ATOM 853 C C . SER A 1 104 ? 9.153 -28.657 19.971 1.00 40.12 104 SER A C 1
ATOM 855 O O . SER A 1 104 ? 10.157 -28.368 20.612 1.00 40.12 104 SER A O 1
ATOM 857 N N . ARG A 1 105 ? 8.132 -29.386 20.443 1.00 40.44 105 ARG A N 1
ATOM 858 C CA . ARG A 1 105 ? 8.100 -30.394 21.529 1.00 40.44 105 ARG A CA 1
ATOM 859 C C . ARG A 1 105 ? 6.941 -30.172 22.496 1.00 40.44 105 ARG A C 1
ATOM 861 O O . ARG A 1 105 ? 7.109 -29.686 23.605 1.00 40.44 105 ARG A O 1
ATOM 868 N N . LEU A 1 106 ? 5.781 -30.691 22.110 1.00 36.12 106 LEU A N 1
ATOM 869 C CA . LEU A 1 106 ? 4.798 -31.200 23.067 1.00 36.12 106 LEU A CA 1
ATOM 870 C C . LEU A 1 106 ? 4.170 -32.484 22.518 1.00 36.12 106 LEU A C 1
ATOM 872 O O . LEU A 1 106 ? 2.975 -32.605 22.303 1.00 36.12 106 LEU A O 1
ATOM 876 N N . LEU A 1 107 ? 5.030 -33.473 22.286 1.00 45.78 107 LEU A N 1
ATOM 877 C CA . LEU A 1 107 ? 4.628 -34.871 22.174 1.00 45.78 107 LEU A CA 1
ATOM 878 C C . LEU A 1 107 ? 5.595 -35.709 22.998 1.00 45.78 107 LEU A C 1
ATOM 880 O O . LEU A 1 107 ? 6.483 -36.349 22.452 1.00 45.78 107 LEU A O 1
ATOM 884 N N . THR A 1 108 ? 5.450 -35.704 24.326 1.00 38.78 108 THR A N 1
ATOM 885 C CA . THR A 1 108 ? 5.912 -36.863 25.102 1.00 38.78 108 THR A CA 1
ATOM 886 C C . THR A 1 108 ? 5.102 -37.063 26.385 1.00 38.78 108 THR A C 1
ATOM 888 O O . THR A 1 108 ? 5.248 -36.328 27.352 1.00 38.78 108 THR A O 1
ATOM 891 N N . ARG A 1 109 ? 4.338 -38.164 26.370 1.00 41.81 109 ARG A N 1
ATOM 892 C CA . ARG A 1 109 ? 3.998 -39.054 27.496 1.00 41.81 109 ARG A CA 1
ATOM 893 C C . ARG A 1 109 ? 2.916 -38.608 28.485 1.00 41.81 109 ARG A C 1
ATOM 895 O O . ARG A 1 109 ? 3.186 -38.336 29.646 1.00 41.81 109 ARG A O 1
ATOM 902 N N . ASN A 1 110 ? 1.669 -38.847 28.078 1.00 41.03 110 ASN A N 1
ATOM 903 C CA . ASN A 1 110 ? 0.731 -39.540 28.961 1.00 41.03 110 ASN A CA 1
ATOM 904 C C . ASN A 1 110 ? 1.078 -41.038 28.962 1.00 41.03 110 ASN A C 1
ATOM 906 O O . ASN A 1 110 ? 0.853 -41.732 27.972 1.00 41.03 110 ASN A O 1
ATOM 910 N N . ARG A 1 111 ? 1.626 -41.549 30.069 1.00 42.44 111 ARG A N 1
ATOM 911 C CA . ARG A 1 111 ? 1.622 -42.989 30.360 1.00 42.44 111 ARG A CA 1
ATOM 912 C C . ARG A 1 111 ? 1.170 -43.213 31.805 1.00 42.44 111 ARG A C 1
ATOM 914 O O . ARG A 1 111 ? 1.954 -43.114 32.733 1.00 42.44 111 ARG A O 1
ATOM 921 N N . VAL A 1 112 ? -0.136 -43.453 31.919 1.00 41.62 112 VAL A N 1
ATOM 922 C CA . VAL A 1 112 ? -0.808 -44.451 32.768 1.00 41.62 112 VAL A CA 1
ATOM 923 C C . VAL A 1 112 ? -0.327 -44.580 34.223 1.00 41.62 112 VAL A C 1
ATOM 925 O O . VAL A 1 112 ? 0.668 -45.237 34.504 1.00 41.62 112 VAL A O 1
ATOM 928 N N . ARG A 1 113 ? -1.152 -44.086 35.160 1.00 42.53 113 ARG A N 1
ATOM 929 C CA . ARG A 1 113 ? -1.329 -44.700 36.487 1.00 42.53 113 ARG A CA 1
ATOM 930 C C . ARG A 1 113 ? -2.459 -45.730 36.404 1.00 42.53 113 ARG A C 1
ATOM 932 O O . ARG A 1 113 ? -3.577 -45.355 36.056 1.00 42.53 113 ARG A O 1
ATOM 939 N N . ARG A 1 114 ? -2.187 -46.986 36.761 1.00 40.12 114 ARG A N 1
ATOM 940 C CA . ARG A 1 114 ? -3.171 -47.955 37.275 1.00 40.12 114 ARG A CA 1
ATOM 941 C C . ARG A 1 114 ? -2.452 -48.964 38.171 1.00 40.12 114 ARG A C 1
ATOM 943 O O . ARG A 1 114 ? -1.444 -49.504 37.727 1.00 40.12 114 ARG A O 1
ATOM 950 N N . GLY A 1 115 ? -3.054 -49.238 39.331 1.00 39.16 115 GLY A N 1
ATOM 951 C CA . GLY A 1 115 ? -2.791 -50.406 40.179 1.00 39.16 115 GLY A CA 1
ATOM 952 C C . GLY A 1 115 ? -1.738 -50.177 41.235 1.00 39.16 115 GLY A C 1
ATOM 953 O O . GLY A 1 115 ? -0.570 -50.475 40.927 1.00 39.16 115 GLY A O 1
#